Protein AF-A0AAJ1AM39-F1 (afdb_monomer)

Sequence (156 aa):
MTEPALTSDAPFGKVWVMDAFCLAATSRELQAVLPGVTIHRAQQLDRWSLLLVMHGGGEPGGLLPSVKPGTPRIELVSPPRKPGVHSSRFGDLLASKTREALIESVEQVRVDRIIAIHMRGGPLPEAGRTPRFTHTSPSCTTLIALFRSIPSSLTM

pLDDT: mean 72.23, std 20.6, range [34.53, 92.5]

Nearest PDB structures (foldseek):
  8s1u-assembly1_H  TM=8.868E-01  e=1.054E-07  Bacillus subtilis subsp. subtilis str. 168
  6pon-assembly1_B-2  TM=9.021E-01  e=1.673E-07  Streptococcus pneumoniae
  6pon-assembly1_A  TM=8.977E-01  e=2.366E-07  Streptococcus pneumoniae
  7asa-assembly1_0  TM=8.886E-01  e=3.546E-07  Bacillus subtilis subsp. subtilis str. 168
  5h3x-assembly1_A  TM=9.036E-01  e=5.015E-07  Streptococcus suis

Radius of gyration: 19.12 Å; Cα contacts (8 Å, |Δi|>4): 272; chains: 1; bounding box: 75×42×43 Å

Solvent-accessible surface area (backbone atoms only — not comparable to full-atom values): 9234 Å² total; per-residue (Å²): 142,76,83,82,77,82,75,88,80,67,96,65,83,88,67,84,52,63,42,38,66,59,44,49,56,51,30,52,57,45,42,74,62,43,47,76,20,27,25,68,39,46,42,32,76,51,102,45,28,37,37,38,32,33,42,61,78,94,55,72,38,16,41,36,50,27,47,35,73,80,58,30,47,71,46,83,41,78,58,70,95,64,80,72,88,54,85,40,78,65,29,53,50,48,25,53,49,40,28,63,14,31,28,65,45,44,43,50,52,80,80,43,47,30,40,39,38,36,22,43,50,30,61,72,78,76,96,79,74,90,73,96,69,98,68,97,68,81,58,70,46,71,50,74,51,66,49,61,82,65,70,79,87,75,78,125

Organism: NCBI:txid3123416

Foldseek 3Di:
DDDDDPPPPDPDPDLPQCALVNVQVVQVVCQVQQAQKAFQFKADPDPFWIWGFIDDRPDTWIWIQGLDASHGDIDIDDDDPDGDPDDDPVRVVCRQARHRWGFHGWDDDDSAQKIKTKTFDGDDPPPDDDDDDPDDDGDTDIDMDHRDHDPPVPPD

Structure (mmCIF, N/CA/C/O backbone):
data_AF-A0AAJ1AM39-F1
#
_entry.id   AF-A0AAJ1AM39-F1
#
loop_
_atom_site.group_PDB
_atom_site.id
_atom_site.type_symbol
_atom_site.label_atom_id
_atom_site.label_alt_id
_atom_site.label_comp_id
_atom_site.label_asym_id
_atom_site.label_entity_id
_atom_site.label_seq_id
_atom_site.pdbx_PDB_ins_code
_atom_site.Cartn_x
_atom_site.Cartn_y
_atom_site.Cartn_z
_atom_site.occupancy
_atom_site.B_iso_or_equiv
_atom_site.auth_seq_id
_atom_site.auth_comp_id
_atom_site.auth_asym_id
_atom_site.auth_atom_id
_atom_site.pdbx_PDB_model_num
ATOM 1 N N . MET A 1 1 ? 44.971 -21.281 3.779 1.00 40.69 1 MET A N 1
ATOM 2 C CA . MET A 1 1 ? 43.522 -21.087 3.983 1.00 40.69 1 MET A CA 1
ATOM 3 C C . MET A 1 1 ? 43.300 -19.593 4.014 1.00 40.69 1 MET A C 1
ATOM 5 O O . MET A 1 1 ? 43.658 -18.959 4.994 1.00 40.69 1 MET A O 1
ATOM 9 N N . THR A 1 2 ? 42.850 -19.042 2.894 1.00 37.53 2 THR A N 1
ATOM 10 C CA . THR A 1 2 ? 42.726 -17.601 2.669 1.00 37.53 2 THR A CA 1
ATOM 11 C C . THR A 1 2 ? 41.336 -17.402 2.084 1.00 37.53 2 THR A C 1
ATOM 13 O O . THR A 1 2 ? 41.017 -18.035 1.077 1.00 37.53 2 THR A O 1
ATOM 16 N N . GLU A 1 3 ? 40.492 -16.626 2.764 1.00 39.34 3 GLU A N 1
ATOM 17 C CA . GLU A 1 3 ? 39.173 -16.222 2.267 1.00 39.34 3 GLU A CA 1
ATOM 18 C C . GLU A 1 3 ? 39.290 -15.606 0.866 1.00 39.34 3 GLU A C 1
ATOM 20 O O . GLU A 1 3 ? 40.200 -14.802 0.636 1.00 39.34 3 GLU A O 1
ATOM 25 N N . PRO A 1 4 ? 38.375 -15.905 -0.072 1.00 40.88 4 PRO A N 1
ATOM 26 C CA . PRO A 1 4 ? 38.269 -15.099 -1.267 1.00 40.88 4 PRO A CA 1
ATOM 27 C C . PRO A 1 4 ? 37.537 -13.805 -0.908 1.00 40.88 4 PRO A C 1
ATOM 29 O O . PRO A 1 4 ? 36.349 -13.801 -0.581 1.00 40.88 4 PRO A O 1
ATOM 32 N N . ALA A 1 5 ? 38.266 -12.695 -0.995 1.00 37.50 5 ALA A N 1
ATOM 33 C CA . ALA A 1 5 ? 37.687 -11.368 -1.073 1.00 37.50 5 ALA A CA 1
ATOM 34 C C . ALA A 1 5 ? 36.693 -11.336 -2.246 1.00 37.50 5 ALA A C 1
ATOM 36 O O . ALA A 1 5 ? 37.069 -11.541 -3.401 1.00 37.50 5 ALA A O 1
ATOM 37 N N . LEU A 1 6 ? 35.414 -11.103 -1.945 1.00 36.72 6 LEU A N 1
ATOM 38 C CA . LEU A 1 6 ? 34.391 -10.806 -2.944 1.00 36.72 6 LEU A CA 1
ATOM 39 C C . LEU A 1 6 ? 34.668 -9.410 -3.510 1.00 36.72 6 LEU A C 1
ATOM 41 O O . LEU A 1 6 ? 34.116 -8.404 -3.063 1.00 36.72 6 LEU A O 1
ATOM 45 N N . THR A 1 7 ? 35.568 -9.361 -4.488 1.00 37.25 7 THR A N 1
ATOM 46 C CA . THR A 1 7 ? 35.831 -8.192 -5.321 1.00 37.25 7 THR A CA 1
ATOM 47 C C . THR A 1 7 ? 34.547 -7.841 -6.067 1.00 37.25 7 THR A C 1
ATOM 49 O O . THR A 1 7 ? 34.082 -8.571 -6.942 1.00 37.25 7 THR A O 1
ATOM 52 N N . SER A 1 8 ? 33.934 -6.732 -5.659 1.00 41.97 8 SER A N 1
ATOM 53 C CA . SER A 1 8 ? 32.720 -6.157 -6.233 1.00 41.97 8 SER A CA 1
ATOM 54 C C . SER A 1 8 ? 33.024 -5.472 -7.574 1.00 41.97 8 SER A C 1
ATOM 56 O O . SER A 1 8 ? 32.890 -4.258 -7.685 1.00 41.97 8 SER A O 1
ATOM 58 N N . ASP A 1 9 ? 33.381 -6.252 -8.592 1.00 37.62 9 ASP A N 1
ATOM 59 C CA . ASP A 1 9 ? 33.345 -5.833 -9.998 1.00 37.62 9 ASP A CA 1
ATOM 60 C C . ASP A 1 9 ? 32.249 -6.631 -10.711 1.00 37.62 9 ASP A C 1
ATOM 62 O O . ASP A 1 9 ? 32.481 -7.655 -11.351 1.00 37.62 9 ASP A O 1
ATOM 66 N N . ALA A 1 10 ? 31.003 -6.182 -10.542 1.00 36.09 10 ALA A N 1
ATOM 67 C CA . ALA A 1 10 ? 29.875 -6.690 -11.312 1.00 36.09 10 ALA A CA 1
ATOM 68 C C . ALA A 1 10 ? 29.630 -5.761 -12.519 1.00 36.09 10 ALA A C 1
ATOM 70 O O . ALA A 1 10 ? 29.415 -4.566 -12.313 1.00 36.09 10 ALA A O 1
ATOM 71 N N . PRO A 1 11 ? 29.570 -6.278 -13.762 1.00 37.41 11 PRO A N 1
ATOM 72 C CA . PRO A 1 11 ? 29.289 -5.491 -14.970 1.00 37.41 11 PRO A CA 1
ATOM 73 C C . PRO A 1 11 ? 27.808 -5.082 -15.099 1.00 37.41 11 PRO A C 1
ATOM 75 O O . PRO A 1 11 ? 27.404 -4.471 -16.085 1.00 37.41 11 PRO A O 1
ATOM 78 N N . PHE A 1 12 ? 26.983 -5.399 -14.100 1.00 36.75 12 PHE A N 1
ATOM 79 C CA . PHE A 1 12 ? 25.576 -5.029 -14.036 1.00 36.75 12 PHE A CA 1
ATOM 80 C C . PHE A 1 12 ? 25.419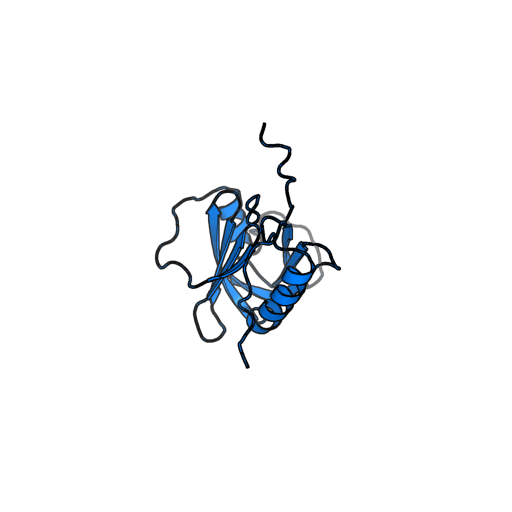 -3.913 -13.009 1.00 36.75 12 PHE A C 1
ATOM 82 O O . PHE A 1 12 ? 25.485 -4.150 -11.802 1.00 36.75 12 PHE A O 1
ATOM 89 N N . GLY A 1 13 ? 25.244 -2.682 -13.494 1.00 36.31 13 GLY A N 1
ATOM 90 C CA . GLY A 1 13 ? 24.969 -1.523 -12.652 1.00 36.31 13 GLY A CA 1
ATOM 91 C C . GLY A 1 13 ? 23.836 -1.832 -11.674 1.00 36.31 13 GLY A C 1
ATOM 92 O O . GLY A 1 13 ? 22.708 -2.102 -12.083 1.00 36.31 13 GLY A O 1
ATOM 93 N N . LYS A 1 14 ? 24.152 -1.820 -10.375 1.00 42.28 14 LYS A N 1
ATOM 94 C CA . LYS A 1 14 ? 23.189 -1.972 -9.281 1.00 42.28 14 LYS A CA 1
ATOM 95 C C . LYS A 1 14 ? 22.158 -0.844 -9.350 1.00 42.28 14 LYS A C 1
ATOM 97 O O . LYS A 1 14 ? 22.352 0.223 -8.777 1.00 42.28 14 LYS A O 1
ATOM 102 N N . VAL A 1 15 ? 21.032 -1.114 -9.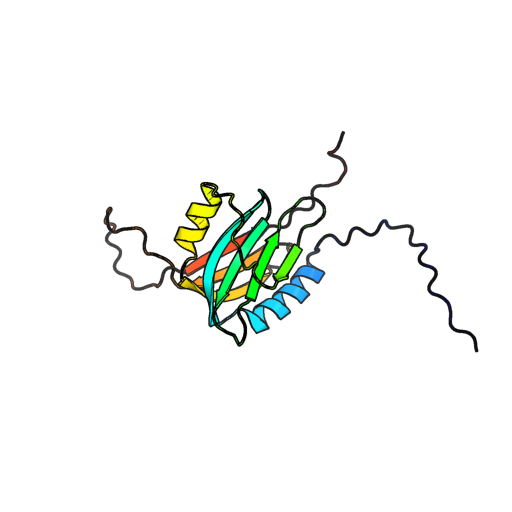997 1.00 41.22 15 VAL A N 1
ATOM 103 C CA . VAL A 1 15 ? 19.753 -0.502 -9.650 1.00 41.22 15 VAL A CA 1
ATOM 104 C C . VAL A 1 15 ? 18.907 -1.639 -9.101 1.00 41.22 15 VAL A C 1
ATOM 106 O O . VAL A 1 15 ? 18.358 -2.429 -9.865 1.00 41.22 15 VAL A O 1
ATOM 109 N N . TRP A 1 16 ? 18.820 -1.752 -7.776 1.00 48.66 16 TRP A N 1
ATOM 110 C CA . TRP A 1 16 ? 17.822 -2.615 -7.143 1.00 48.66 16 TRP A CA 1
ATOM 111 C C . TRP A 1 16 ? 16.456 -1.945 -7.315 1.00 48.66 16 TRP A C 1
ATOM 113 O O . TRP A 1 16 ? 15.924 -1.307 -6.411 1.00 48.66 16 TRP A O 1
ATOM 123 N N . VAL A 1 17 ? 15.925 -1.996 -8.537 1.00 71.19 17 VAL A N 1
ATOM 124 C CA . VAL A 1 17 ? 14.524 -1.677 -8.792 1.00 71.19 17 VAL A CA 1
ATOM 125 C C . VAL A 1 17 ? 13.719 -2.745 -8.065 1.00 71.19 17 VAL A C 1
ATOM 127 O O . VAL A 1 17 ? 13.996 -3.925 -8.254 1.00 71.19 17 VAL A O 1
ATOM 130 N N . MET A 1 18 ? 12.730 -2.349 -7.261 1.00 81.75 18 MET A N 1
ATOM 131 C CA . MET A 1 18 ? 11.756 -3.281 -6.687 1.00 81.75 18 MET A CA 1
ATOM 132 C C . MET A 1 18 ? 11.169 -4.154 -7.805 1.00 81.75 18 MET A C 1
ATOM 134 O O . MET A 1 18 ? 10.384 -3.669 -8.627 1.00 81.75 18 MET A O 1
ATOM 138 N N . ASP A 1 19 ? 11.590 -5.413 -7.882 1.00 87.50 19 ASP A N 1
ATOM 139 C CA . ASP A 1 19 ? 11.055 -6.394 -8.819 1.00 87.50 19 ASP A CA 1
ATOM 140 C C . ASP A 1 19 ? 9.897 -7.179 -8.183 1.00 87.50 19 ASP A C 1
ATOM 142 O O . ASP A 1 19 ? 9.513 -6.946 -7.035 1.00 87.50 19 ASP A O 1
ATOM 146 N N . ALA A 1 20 ? 9.275 -8.072 -8.953 1.00 89.81 20 ALA A N 1
ATOM 147 C CA . ALA A 1 20 ? 8.141 -8.848 -8.462 1.00 89.81 20 ALA A CA 1
ATOM 148 C C . ALA A 1 20 ? 8.525 -9.834 -7.347 1.00 89.81 20 ALA A C 1
ATOM 150 O O . ALA A 1 20 ? 7.676 -10.163 -6.526 1.00 89.81 20 ALA A O 1
ATOM 151 N N . PHE A 1 21 ? 9.773 -10.304 -7.304 1.00 89.12 21 PHE A N 1
ATOM 152 C CA . PHE A 1 21 ? 10.235 -11.264 -6.306 1.00 89.12 21 PHE A CA 1
ATOM 153 C C . PHE A 1 21 ? 10.557 -10.570 -4.979 1.00 89.12 21 PHE A C 1
ATOM 155 O O . PHE A 1 21 ? 10.105 -11.015 -3.924 1.00 89.12 21 PHE A O 1
ATOM 162 N N . CYS A 1 22 ? 11.253 -9.432 -5.032 1.00 88.62 22 CYS A N 1
ATOM 163 C CA . CYS A 1 22 ? 11.429 -8.545 -3.887 1.00 88.62 22 CYS A CA 1
ATOM 164 C C . CYS A 1 22 ? 10.070 -8.115 -3.328 1.00 88.62 22 CYS A C 1
ATOM 1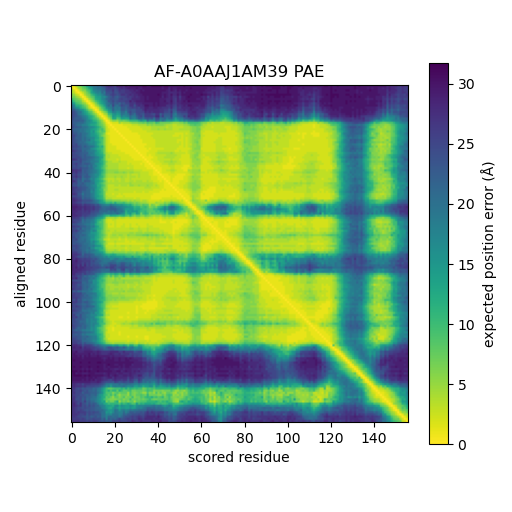66 O O . CYS A 1 22 ? 9.843 -8.232 -2.126 1.00 88.62 22 CYS A O 1
ATOM 168 N N . LEU A 1 23 ? 9.133 -7.713 -4.197 1.00 90.38 23 LEU A N 1
ATOM 169 C CA . LEU A 1 23 ? 7.787 -7.342 -3.767 1.00 90.38 23 LEU A CA 1
ATOM 170 C C . LEU A 1 23 ? 7.042 -8.512 -3.109 1.00 90.38 23 LEU A C 1
ATOM 172 O O . LEU A 1 23 ? 6.315 -8.277 -2.150 1.00 90.38 23 LEU A O 1
ATOM 176 N N . ALA A 1 24 ? 7.241 -9.754 -3.561 1.00 91.12 24 ALA A N 1
ATOM 177 C CA . ALA A 1 24 ? 6.644 -10.937 -2.937 1.00 91.12 24 ALA A CA 1
ATOM 178 C C . ALA A 1 24 ? 7.140 -11.142 -1.502 1.00 91.12 24 ALA A C 1
ATOM 180 O O . ALA A 1 24 ? 6.343 -11.407 -0.599 1.00 91.12 24 ALA A O 1
ATOM 181 N N . ALA A 1 25 ? 8.451 -11.003 -1.284 1.00 91.06 25 ALA A N 1
ATOM 182 C CA . ALA A 1 25 ? 9.047 -11.088 0.045 1.00 91.06 25 ALA A CA 1
ATOM 183 C C . ALA A 1 25 ? 8.525 -9.960 0.947 1.00 91.06 25 ALA A C 1
ATOM 185 O O . ALA A 1 25 ? 7.975 -10.231 2.014 1.00 91.06 25 ALA A O 1
ATOM 186 N N . THR A 1 26 ? 8.574 -8.714 0.467 1.00 89.50 26 THR A N 1
ATOM 187 C CA . THR A 1 26 ? 8.062 -7.556 1.208 1.00 89.50 26 THR A CA 1
ATOM 188 C C . THR A 1 26 ? 6.562 -7.674 1.486 1.00 89.50 26 THR A C 1
ATOM 190 O O . THR A 1 26 ? 6.119 -7.370 2.585 1.00 89.50 26 THR A O 1
ATOM 193 N N . SER A 1 27 ? 5.757 -8.176 0.545 1.00 90.25 27 SER A N 1
ATOM 194 C CA . SER A 1 27 ? 4.319 -8.383 0.752 1.00 90.25 27 SER A CA 1
ATOM 195 C C . SER A 1 27 ? 4.039 -9.371 1.883 1.00 90.25 27 SER A C 1
ATOM 197 O O . SER A 1 27 ? 3.068 -9.176 2.605 1.00 90.25 27 SER A O 1
ATOM 199 N N . ARG A 1 28 ? 4.862 -10.413 2.059 1.00 91.25 28 ARG A N 1
ATOM 200 C CA . ARG A 1 28 ? 4.712 -11.373 3.167 1.00 91.25 28 ARG A CA 1
ATOM 201 C C . ARG A 1 28 ? 5.045 -10.743 4.514 1.00 91.25 28 ARG A C 1
ATOM 203 O O . ARG A 1 28 ? 4.314 -10.962 5.474 1.00 91.25 28 ARG A O 1
ATOM 210 N N . GLU A 1 29 ? 6.108 -9.946 4.573 1.00 90.06 29 GLU A N 1
ATOM 211 C CA . GLU A 1 29 ? 6.472 -9.192 5.778 1.00 90.06 29 GLU A CA 1
ATOM 212 C C . GLU A 1 29 ? 5.370 -8.197 6.155 1.00 90.06 29 GLU A C 1
ATOM 214 O O . GLU A 1 29 ? 4.918 -8.157 7.297 1.00 90.06 29 GLU A O 1
ATOM 219 N N . LEU A 1 30 ? 4.864 -7.451 5.172 1.00 90.19 30 LEU A N 1
ATOM 220 C CA . LEU A 1 30 ? 3.765 -6.512 5.367 1.00 90.19 30 LEU A CA 1
ATOM 221 C C . LEU A 1 30 ? 2.472 -7.218 5.792 1.00 90.19 30 LEU A C 1
ATOM 223 O O . LEU A 1 30 ? 1.804 -6.745 6.705 1.00 90.19 30 LEU A O 1
ATOM 227 N N . GLN A 1 31 ? 2.136 -8.364 5.197 1.00 91.81 31 GLN A N 1
ATOM 228 C CA . GLN A 1 31 ? 0.969 -9.161 5.585 1.00 91.81 31 GLN A CA 1
ATOM 229 C C . GLN A 1 31 ? 1.076 -9.712 7.016 1.00 91.81 31 GLN A C 1
ATOM 231 O O . GLN A 1 31 ? 0.052 -9.963 7.641 1.00 91.81 31 GLN A O 1
ATOM 236 N N . ALA A 1 32 ? 2.281 -9.898 7.557 1.00 89.06 32 ALA A N 1
ATOM 237 C CA . ALA A 1 32 ? 2.457 -10.331 8.942 1.00 89.06 32 ALA A CA 1
ATOM 238 C C . ALA A 1 32 ? 2.249 -9.196 9.961 1.00 89.06 32 ALA A C 1
ATOM 240 O O . ALA A 1 32 ? 1.929 -9.470 11.115 1.00 89.06 32 ALA A O 1
ATOM 241 N N . VAL A 1 33 ? 2.434 -7.936 9.547 1.00 88.44 33 VAL A N 1
ATOM 242 C CA . VAL A 1 33 ? 2.464 -6.772 10.452 1.00 88.44 33 VAL A CA 1
ATOM 243 C C . VAL A 1 33 ? 1.232 -5.875 10.315 1.00 88.44 33 VAL A C 1
ATOM 245 O O . VAL A 1 33 ? 0.764 -5.321 11.304 1.00 88.44 33 VAL A O 1
ATOM 248 N N . LEU A 1 34 ? 0.724 -5.688 9.096 1.00 88.50 34 LEU A N 1
ATOM 249 C CA . LEU A 1 34 ? -0.295 -4.681 8.791 1.00 88.50 34 LEU A CA 1
ATOM 250 C C . LEU A 1 34 ? -1.748 -5.077 9.101 1.00 88.50 34 LEU A C 1
ATOM 252 O O . LEU A 1 34 ? -2.518 -4.176 9.442 1.00 88.50 34 LEU A O 1
ATOM 256 N N . PRO A 1 35 ? -2.187 -6.345 8.990 1.00 90.25 35 PRO A N 1
ATOM 257 C CA . PRO A 1 35 ? -3.564 -6.696 9.322 1.00 90.25 35 PRO A CA 1
ATOM 258 C C . PRO A 1 35 ? -3.936 -6.337 10.765 1.00 90.25 35 PRO A C 1
ATOM 260 O O . PRO A 1 35 ? -3.201 -6.626 11.706 1.00 90.25 35 PRO A O 1
ATOM 263 N N . GLY A 1 36 ? -5.102 -5.714 10.944 1.00 88.50 36 GLY A N 1
ATOM 264 C CA . GLY A 1 36 ? -5.591 -5.258 12.250 1.00 88.50 36 GLY A CA 1
ATOM 265 C C . GLY A 1 36 ? -5.092 -3.870 12.668 1.00 88.50 36 GLY A C 1
ATOM 266 O O . GLY A 1 36 ? -5.527 -3.345 13.693 1.00 88.50 36 GLY A O 1
ATOM 267 N N . VAL A 1 37 ? -4.223 -3.245 11.873 1.00 89.69 37 VAL A N 1
ATOM 268 C CA . VAL A 1 37 ? -3.720 -1.891 12.112 1.00 89.69 37 VAL A CA 1
ATOM 269 C C . VAL A 1 37 ? -4.668 -0.854 11.503 1.00 89.69 37 VAL A C 1
ATOM 271 O O . VAL A 1 37 ? -5.210 -1.048 10.416 1.00 89.69 37 VAL A O 1
ATOM 274 N N . THR A 1 38 ? -4.879 0.269 12.192 1.00 90.12 38 THR A N 1
ATOM 275 C CA . THR A 1 38 ? -5.764 1.351 11.728 1.00 90.12 38 THR A CA 1
ATOM 276 C C . THR A 1 38 ? -4.960 2.512 11.151 1.00 90.12 38 THR A C 1
ATOM 278 O O . THR A 1 38 ? -3.997 2.979 11.761 1.00 90.12 38 THR A O 1
ATOM 281 N N . ILE A 1 39 ? -5.374 3.038 9.998 1.00 89.62 39 ILE A N 1
ATOM 282 C CA . ILE A 1 39 ? -4.771 4.229 9.393 1.00 89.62 39 ILE A CA 1
ATOM 283 C C . ILE A 1 39 ? -5.290 5.471 10.113 1.00 89.62 39 ILE A C 1
ATOM 285 O O . ILE A 1 39 ? -6.435 5.884 9.957 1.00 89.62 39 ILE A O 1
ATOM 289 N N . HIS A 1 40 ? -4.424 6.119 10.879 1.00 87.44 40 HIS A N 1
ATOM 290 C CA . HIS A 1 40 ? -4.755 7.356 11.578 1.00 87.44 40 HIS A CA 1
ATOM 291 C C . HIS A 1 40 ? -4.733 8.564 10.638 1.00 87.44 40 HIS A C 1
ATOM 293 O O . HIS A 1 40 ? -5.554 9.477 10.734 1.00 87.44 40 HIS A O 1
ATOM 299 N N . ARG A 1 41 ? -3.771 8.584 9.713 1.00 86.56 41 ARG A N 1
ATOM 300 C CA . ARG A 1 41 ? -3.584 9.695 8.783 1.00 86.56 41 ARG A CA 1
ATOM 301 C C . ARG A 1 41 ? -2.917 9.210 7.510 1.00 86.56 41 ARG A C 1
ATOM 303 O O . ARG A 1 41 ? -1.904 8.533 7.584 1.00 86.56 41 ARG A O 1
ATOM 310 N N . ALA A 1 42 ? -3.414 9.638 6.357 1.00 88.56 42 ALA A N 1
ATOM 311 C CA . ALA A 1 42 ? -2.664 9.550 5.111 1.00 88.56 42 ALA A CA 1
ATOM 312 C C . ALA A 1 42 ? -2.119 10.924 4.730 1.00 88.56 42 ALA A C 1
ATOM 314 O O . ALA A 1 42 ? -2.747 11.956 4.975 1.00 88.56 42 ALA A O 1
ATOM 315 N N . GLN A 1 43 ? -0.933 10.935 4.141 1.00 87.56 43 GLN A N 1
ATOM 316 C CA . GLN A 1 43 ? -0.283 12.139 3.671 1.00 87.56 43 GLN A CA 1
ATOM 317 C C . GLN A 1 43 ? 0.435 11.860 2.355 1.00 87.56 43 GLN A C 1
ATOM 319 O O . GLN A 1 43 ? 1.146 10.873 2.227 1.00 87.56 43 GLN A O 1
ATOM 324 N N . GLN A 1 44 ? 0.328 12.777 1.400 1.00 87.94 44 GLN A N 1
ATOM 325 C CA . GLN A 1 44 ? 1.230 12.790 0.259 1.00 87.94 44 GLN A CA 1
ATOM 326 C C . GLN A 1 44 ? 2.523 13.531 0.631 1.00 87.94 44 GLN A C 1
ATOM 328 O O . GLN A 1 44 ? 2.474 14.684 1.059 1.00 87.94 44 GLN A O 1
ATOM 333 N N . LEU A 1 45 ? 3.675 12.861 0.525 1.00 86.00 45 LEU A N 1
ATOM 334 C CA . LEU A 1 45 ? 4.982 13.470 0.821 1.00 86.00 45 LEU A CA 1
ATOM 335 C C . LEU A 1 45 ? 5.522 14.233 -0.389 1.00 86.00 45 LEU A C 1
ATOM 337 O O . LEU A 1 45 ? 6.052 15.332 -0.258 1.00 86.00 45 LEU A O 1
ATOM 341 N N . ASP A 1 46 ? 5.359 13.639 -1.567 1.00 86.31 46 ASP A N 1
ATOM 342 C CA . ASP A 1 46 ? 5.735 14.211 -2.851 1.00 86.31 46 ASP A CA 1
ATOM 343 C C . ASP A 1 46 ? 4.810 13.659 -3.951 1.00 86.31 46 ASP A C 1
ATOM 345 O O . ASP A 1 46 ? 3.898 12.871 -3.692 1.00 86.31 46 ASP A O 1
ATOM 349 N N . ARG A 1 47 ? 5.018 14.057 -5.209 1.00 85.56 47 ARG A N 1
ATOM 350 C CA . ARG A 1 47 ? 4.166 13.627 -6.335 1.00 85.56 47 ARG A CA 1
ATOM 351 C C . ARG A 1 47 ? 4.112 12.102 -6.569 1.00 85.56 47 ARG A C 1
ATOM 353 O O . ARG A 1 47 ? 3.216 11.649 -7.270 1.00 85.56 47 ARG A O 1
ATOM 360 N N . TRP A 1 48 ? 5.054 11.336 -6.023 1.00 88.56 48 TRP A N 1
ATOM 361 C CA . TRP A 1 48 ? 5.231 9.892 -6.200 1.00 88.56 48 TRP A CA 1
ATOM 362 C C . TRP A 1 48 ? 5.085 9.081 -4.908 1.00 88.56 48 TRP A C 1
ATOM 364 O O . TRP A 1 48 ? 5.027 7.854 -4.984 1.00 88.56 48 TRP A O 1
ATOM 374 N N . SER A 1 49 ? 5.070 9.729 -3.742 1.00 88.75 49 SER A N 1
ATOM 375 C CA . SER A 1 49 ? 5.180 9.044 -2.451 1.00 88.75 49 SER A CA 1
ATOM 376 C C . SER A 1 49 ? 4.042 9.406 -1.506 1.00 88.75 49 SER A C 1
ATOM 378 O O . SER A 1 49 ? 3.701 10.580 -1.329 1.00 88.75 49 SER A O 1
ATOM 380 N N . LEU A 1 50 ? 3.499 8.385 -0.851 1.00 89.69 50 LEU A N 1
ATOM 381 C CA . LEU A 1 50 ? 2.473 8.508 0.176 1.00 89.69 50 LEU A CA 1
ATOM 382 C C . LEU A 1 50 ? 3.013 7.990 1.503 1.00 89.69 50 LEU A C 1
ATOM 384 O O . LEU A 1 50 ? 3.824 7.079 1.530 1.00 89.69 50 LEU A O 1
ATOM 388 N N . LEU A 1 51 ? 2.530 8.546 2.600 1.00 90.62 51 LEU A N 1
ATOM 389 C CA . LEU A 1 51 ? 2.778 8.077 3.948 1.00 90.62 51 LEU A CA 1
ATOM 390 C C . LEU A 1 51 ? 1.434 7.771 4.603 1.00 90.62 51 LEU A C 1
ATOM 392 O O . LEU A 1 51 ? 0.612 8.671 4.783 1.00 90.62 51 LEU A O 1
ATOM 396 N N . LEU A 1 52 ? 1.227 6.515 4.980 1.00 90.00 52 LEU A N 1
ATOM 397 C CA . LEU A 1 52 ? 0.106 6.091 5.810 1.00 90.00 52 LEU A CA 1
ATOM 398 C C . LEU A 1 52 ? 0.615 5.965 7.244 1.00 90.00 52 LEU A C 1
ATOM 400 O O . LEU A 1 52 ? 1.396 5.073 7.549 1.00 90.00 52 LEU A O 1
ATOM 404 N N . VAL A 1 53 ? 0.213 6.884 8.113 1.00 89.44 53 VAL A N 1
ATOM 405 C CA . VAL A 1 53 ? 0.495 6.841 9.549 1.00 89.44 53 VAL A CA 1
ATOM 406 C C . VAL A 1 53 ? -0.529 5.937 10.210 1.00 89.44 53 VAL A C 1
ATOM 408 O O . VAL A 1 53 ? -1.737 6.114 10.033 1.00 89.44 53 VAL A O 1
ATOM 411 N N . MET A 1 54 ? -0.032 4.985 10.981 1.00 89.12 54 MET A N 1
ATOM 412 C CA . MET A 1 54 ? -0.784 3.849 11.475 1.00 89.12 54 MET A CA 1
ATOM 413 C C . MET A 1 54 ? -0.740 3.774 13.004 1.00 89.12 54 MET A C 1
ATOM 415 O O . MET A 1 54 ? 0.267 4.116 13.625 1.00 89.12 54 MET A O 1
ATOM 419 N N . HIS A 1 55 ? -1.835 3.308 13.602 1.00 81.62 55 HIS A N 1
ATOM 420 C CA . HIS A 1 55 ? -1.952 3.024 15.031 1.00 81.62 55 HIS A CA 1
ATOM 421 C C . HIS A 1 55 ? -2.505 1.612 15.262 1.00 81.62 55 HIS A C 1
ATOM 423 O O . HIS A 1 55 ? -3.387 1.152 14.535 1.00 81.62 55 HIS A O 1
ATOM 429 N N . GLY A 1 56 ? -2.014 0.959 16.318 1.00 66.69 56 GLY A N 1
ATOM 430 C CA . GLY A 1 56 ? -2.278 -0.452 16.617 1.00 66.69 56 GLY A CA 1
ATOM 431 C C . GLY A 1 56 ? -1.136 -1.335 16.110 1.00 66.69 56 GLY A C 1
ATOM 432 O O . GLY A 1 56 ? -0.627 -1.097 15.023 1.00 66.69 56 GLY A O 1
ATOM 433 N N . GLY A 1 57 ? -0.695 -2.305 16.919 1.00 59.25 57 GLY A N 1
ATOM 434 C CA . GLY A 1 57 ? 0.482 -3.141 16.618 1.00 59.25 57 GLY A CA 1
ATOM 435 C C . GLY A 1 57 ? 1.738 -2.845 17.454 1.00 59.25 57 GLY A C 1
ATOM 436 O O . GLY A 1 57 ? 2.850 -3.038 16.979 1.00 59.25 57 GLY A O 1
ATOM 437 N N . GLY A 1 58 ? 1.586 -2.370 18.695 1.00 59.31 58 GLY A N 1
ATOM 438 C CA . GLY A 1 58 ? 2.691 -2.205 19.654 1.00 59.31 58 GLY A CA 1
ATOM 439 C C . GLY A 1 58 ? 3.441 -0.871 19.571 1.00 59.31 58 GLY A C 1
ATOM 440 O O . GLY A 1 58 ? 3.675 -0.276 20.614 1.00 59.31 58 GLY A O 1
ATOM 441 N N . GLU A 1 59 ? 3.729 -0.350 18.374 1.00 57.34 59 GLU A N 1
ATOM 442 C CA . GLU A 1 59 ? 4.401 0.949 18.172 1.00 57.34 59 GLU A CA 1
ATOM 443 C C . GLU A 1 59 ? 3.757 1.761 17.024 1.00 57.34 59 GLU A C 1
ATOM 445 O O . GLU A 1 59 ? 3.265 1.170 16.057 1.00 57.34 59 GLU A O 1
ATOM 450 N N . PRO A 1 60 ? 3.747 3.111 17.076 1.00 60.03 60 PRO A N 1
ATOM 451 C CA . PRO A 1 60 ? 3.267 3.944 15.974 1.00 60.03 60 PRO A CA 1
ATOM 452 C C . PRO A 1 60 ? 4.185 3.798 14.751 1.00 60.03 60 PRO A C 1
ATOM 454 O O . PRO A 1 60 ? 5.332 4.249 14.753 1.00 60.03 60 PRO A O 1
ATOM 457 N N . GLY A 1 61 ? 3.665 3.189 13.688 1.00 82.75 61 GLY A N 1
ATOM 458 C CA . GLY A 1 61 ? 4.381 2.962 12.433 1.00 82.75 61 GLY A CA 1
ATOM 459 C C . GLY A 1 61 ? 3.860 3.827 11.286 1.00 82.75 61 GLY A C 1
ATOM 460 O O . GLY A 1 61 ? 2.747 4.350 11.312 1.00 82.75 61 GLY A O 1
ATOM 461 N N . GLY A 1 62 ? 4.671 3.983 10.247 1.00 89.19 62 GLY A N 1
ATOM 462 C CA . GLY A 1 62 ? 4.284 4.567 8.970 1.00 89.19 62 GLY A CA 1
ATOM 463 C C . GLY A 1 62 ? 4.534 3.578 7.838 1.00 89.19 62 GLY A C 1
ATOM 464 O O . GLY A 1 62 ? 5.555 2.906 7.837 1.00 89.19 62 GLY A O 1
ATOM 465 N N . LEU A 1 63 ? 3.631 3.490 6.865 1.00 90.31 63 LEU A N 1
ATOM 466 C CA . LEU A 1 63 ? 3.863 2.775 5.610 1.00 90.31 63 LEU A CA 1
ATOM 467 C C . LEU A 1 63 ? 4.137 3.793 4.505 1.00 90.31 63 LEU A C 1
ATOM 469 O O . LEU A 1 63 ? 3.319 4.686 4.272 1.00 90.31 63 LEU A O 1
ATOM 473 N N . LEU A 1 64 ? 5.268 3.646 3.820 1.00 91.12 64 LEU A N 1
ATOM 474 C CA . LEU A 1 64 ? 5.704 4.530 2.742 1.00 91.12 64 LEU A CA 1
ATOM 475 C C . LEU A 1 64 ? 5.709 3.795 1.396 1.00 91.12 64 LEU A C 1
ATOM 477 O O . LEU A 1 64 ? 6.741 3.257 0.998 1.00 91.12 64 LEU A O 1
ATOM 481 N N . PRO A 1 65 ? 4.588 3.762 0.658 1.00 90.62 65 PRO A N 1
ATOM 482 C CA . PRO A 1 65 ? 4.614 3.401 -0.751 1.00 90.62 65 PRO A CA 1
ATOM 483 C C . PRO A 1 65 ? 5.108 4.587 -1.596 1.00 90.62 65 PRO A C 1
ATOM 485 O O . PRO A 1 65 ? 4.542 5.684 -1.574 1.00 90.62 65 PRO A O 1
ATOM 488 N N . SER A 1 66 ? 6.161 4.353 -2.377 1.00 89.56 66 SER A N 1
ATOM 489 C CA . SER A 1 66 ? 6.728 5.310 -3.325 1.00 89.56 66 SER A CA 1
ATOM 490 C C . SER A 1 66 ? 6.855 4.691 -4.710 1.00 89.56 66 SER A C 1
ATOM 492 O O . SER A 1 66 ? 7.561 3.705 -4.910 1.00 89.56 66 SER A O 1
ATOM 494 N N . VAL A 1 67 ? 6.211 5.312 -5.695 1.00 88.25 67 VAL A N 1
ATOM 495 C CA . VAL A 1 67 ? 6.301 4.932 -7.114 1.00 88.25 67 VAL A CA 1
ATOM 496 C C . VAL A 1 67 ? 7.302 5.810 -7.871 1.00 88.25 67 VAL A C 1
ATOM 498 O O . VAL A 1 67 ? 7.195 5.989 -9.085 1.00 88.25 67 VAL A O 1
ATOM 501 N N . LYS A 1 68 ? 8.266 6.402 -7.153 1.00 86.50 68 LYS A N 1
ATOM 502 C CA . LYS A 1 68 ? 9.255 7.311 -7.732 1.00 86.50 68 LYS A CA 1
ATOM 503 C C . LYS A 1 68 ? 10.057 6.589 -8.825 1.00 86.50 68 LYS A C 1
ATOM 505 O O . LYS A 1 68 ? 10.620 5.525 -8.553 1.00 86.50 68 LYS A O 1
ATOM 510 N N . PRO A 1 69 ? 10.163 7.157 -10.041 1.00 81.81 69 PRO A N 1
ATOM 511 C CA . PRO A 1 69 ? 10.959 6.559 -11.107 1.00 81.81 69 PRO A CA 1
ATOM 512 C C . PRO A 1 69 ? 12.398 6.275 -10.659 1.00 81.81 69 PRO A C 1
ATOM 514 O O . PRO A 1 69 ? 13.013 7.085 -9.964 1.00 81.81 69 PRO A O 1
ATOM 517 N N . GLY A 1 70 ? 12.915 5.099 -11.017 1.00 82.50 70 GLY A N 1
ATOM 518 C CA . GLY A 1 70 ? 14.266 4.642 -10.665 1.00 82.50 70 GLY A CA 1
ATOM 519 C C . GLY A 1 70 ? 14.442 4.159 -9.220 1.00 82.50 70 GLY A C 1
ATOM 520 O O . GLY A 1 70 ? 15.343 3.371 -8.963 1.00 82.50 70 GLY A O 1
ATOM 521 N N . THR A 1 71 ? 13.572 4.567 -8.288 1.00 84.56 71 THR A N 1
ATOM 522 C CA . THR A 1 71 ? 13.632 4.172 -6.865 1.00 84.56 71 THR A CA 1
ATOM 523 C C . THR A 1 71 ? 12.259 3.782 -6.280 1.00 84.56 71 THR A C 1
ATOM 525 O O . THR A 1 71 ? 11.893 4.271 -5.204 1.00 84.56 71 THR A O 1
ATOM 528 N N . PRO A 1 72 ? 11.474 2.918 -6.966 1.00 86.56 72 PRO A N 1
ATOM 529 C CA . PRO A 1 72 ? 10.207 2.436 -6.430 1.00 86.56 72 PRO A CA 1
ATOM 530 C C . PRO A 1 72 ? 10.449 1.585 -5.182 1.00 86.56 72 PRO A C 1
ATOM 532 O O . PRO A 1 72 ? 11.314 0.711 -5.200 1.00 86.56 72 PRO A O 1
ATOM 535 N N . ARG A 1 73 ? 9.685 1.820 -4.113 1.00 87.94 73 ARG A N 1
ATOM 536 C CA . ARG A 1 73 ? 9.799 1.049 -2.867 1.00 87.94 73 ARG A CA 1
ATOM 537 C C . ARG A 1 73 ? 8.528 1.096 -2.029 1.00 87.94 73 ARG A C 1
ATOM 539 O O . ARG A 1 73 ? 7.711 2.005 -2.175 1.00 87.94 73 ARG A O 1
ATOM 546 N N . ILE A 1 74 ? 8.403 0.129 -1.132 1.00 89.38 74 ILE A N 1
ATOM 547 C CA . ILE A 1 74 ? 7.430 0.120 -0.048 1.00 89.38 74 ILE A CA 1
ATOM 548 C C . ILE A 1 74 ? 8.155 -0.301 1.22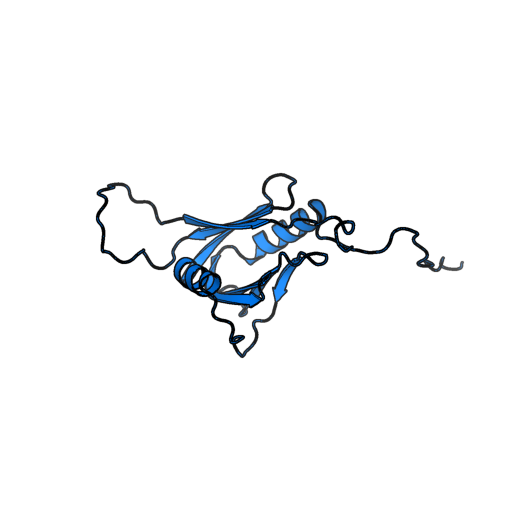4 1.00 89.38 74 ILE A C 1
ATOM 550 O O . ILE A 1 74 ? 8.873 -1.296 1.218 1.00 89.38 74 ILE A O 1
ATOM 554 N N . GLU A 1 75 ? 8.027 0.491 2.280 1.00 87.62 75 GLU A N 1
ATOM 555 C CA . GLU A 1 75 ? 8.782 0.283 3.516 1.00 87.62 75 GLU A CA 1
ATOM 556 C C . GLU A 1 75 ? 7.990 0.748 4.738 1.00 87.62 75 GLU A C 1
ATOM 558 O O . GLU A 1 75 ? 7.175 1.675 4.655 1.00 87.62 75 GLU A O 1
ATOM 563 N N . LEU A 1 76 ? 8.237 0.092 5.872 1.00 87.00 76 LEU A N 1
ATOM 564 C CA . LEU A 1 76 ? 7.802 0.565 7.179 1.00 87.00 76 LEU A CA 1
ATOM 565 C C . LEU A 1 76 ? 8.811 1.599 7.684 1.00 87.00 76 LEU A C 1
ATOM 567 O O . LEU A 1 76 ? 10.014 1.355 7.697 1.00 87.00 76 LEU A O 1
ATOM 571 N N . VAL A 1 77 ? 8.320 2.760 8.100 1.00 86.81 77 VAL A N 1
ATOM 572 C CA . VAL A 1 77 ? 9.126 3.887 8.573 1.00 86.81 77 VAL A CA 1
ATOM 573 C C . VAL A 1 77 ? 8.606 4.381 9.909 1.00 86.81 77 VAL A C 1
ATOM 575 O O . VAL A 1 77 ? 7.417 4.282 10.205 1.00 86.81 77 VAL A O 1
ATOM 578 N N . SER A 1 78 ? 9.475 4.988 10.709 1.00 81.62 78 SER A N 1
ATOM 579 C CA . SER A 1 78 ? 9.019 5.784 11.845 1.00 81.62 78 SER A CA 1
ATOM 580 C C . SER A 1 78 ? 8.337 7.053 11.322 1.00 81.62 78 SER A C 1
ATOM 582 O O . SER A 1 78 ? 8.963 7.815 10.575 1.00 81.62 78 SER A O 1
ATOM 584 N N . PRO A 1 79 ? 7.062 7.305 11.664 1.00 70.81 79 PRO A N 1
ATOM 585 C CA . PRO A 1 79 ? 6.346 8.448 11.129 1.00 70.81 79 PRO A CA 1
ATOM 586 C C . PRO A 1 79 ? 7.006 9.759 11.602 1.00 70.81 79 PRO A C 1
ATOM 588 O O . PRO A 1 79 ? 7.369 9.893 12.776 1.00 70.81 79 PRO A O 1
ATOM 591 N N . PRO A 1 80 ? 7.182 10.751 10.712 1.00 65.69 80 PRO A N 1
ATOM 592 C CA . PRO A 1 80 ? 7.765 12.030 11.076 1.00 65.69 80 PRO A CA 1
ATOM 593 C C . PRO A 1 80 ? 6.874 12.743 12.100 1.00 65.69 80 PRO A C 1
ATOM 595 O O . PRO A 1 80 ? 5.660 12.847 11.929 1.00 65.69 80 PRO A O 1
ATOM 598 N N . ARG A 1 81 ? 7.489 13.308 13.150 1.00 57.88 81 ARG A N 1
ATOM 599 C CA . ARG A 1 81 ? 6.777 14.080 14.192 1.00 57.88 81 ARG A CA 1
ATOM 600 C C . ARG A 1 81 ? 6.050 15.315 13.647 1.00 57.88 81 ARG A C 1
ATOM 602 O O . ARG A 1 81 ? 5.142 15.819 14.300 1.00 57.88 81 ARG A O 1
ATOM 609 N N . LYS A 1 82 ? 6.458 15.825 12.480 1.00 59.12 82 LYS A N 1
ATOM 610 C CA . LYS A 1 82 ? 5.819 16.961 11.807 1.00 59.12 82 LYS A CA 1
ATOM 611 C C . LYS A 1 82 ? 5.311 16.534 10.431 1.00 59.12 82 LYS A C 1
ATOM 613 O O . LYS A 1 82 ? 6.091 15.975 9.660 1.00 59.12 82 LYS A O 1
ATOM 618 N N . PRO A 1 83 ? 4.048 16.825 10.090 1.00 57.81 83 PRO A N 1
ATOM 619 C CA . PRO A 1 83 ? 3.560 16.575 8.747 1.00 57.81 83 PRO A CA 1
ATOM 620 C C . PRO A 1 83 ? 4.231 17.503 7.736 1.00 57.81 83 PRO A C 1
ATOM 622 O O . PRO A 1 83 ? 4.307 18.711 7.955 1.00 57.81 83 PRO A O 1
ATOM 625 N N . GLY A 1 84 ? 4.685 16.952 6.610 1.00 60.00 84 GLY A N 1
ATOM 626 C CA . GLY A 1 84 ? 5.058 17.758 5.441 1.00 60.00 84 GLY A CA 1
ATOM 627 C C . GLY A 1 84 ? 3.861 18.581 4.935 1.00 60.00 84 GLY A C 1
ATOM 628 O O . GLY A 1 84 ? 2.720 18.129 5.001 1.00 60.00 84 GLY A O 1
ATOM 629 N N . VAL A 1 85 ? 4.104 19.798 4.457 1.00 56.50 85 VAL A N 1
ATOM 630 C CA . VAL A 1 85 ? 3.074 20.843 4.256 1.00 56.50 85 VAL A CA 1
ATOM 631 C C . VAL A 1 85 ? 2.470 20.829 2.837 1.00 56.50 85 VAL A C 1
ATOM 633 O O . VAL A 1 85 ? 1.867 21.796 2.391 1.00 56.50 85 VAL A O 1
ATOM 636 N N . HIS A 1 86 ? 2.591 19.731 2.094 1.00 58.88 86 HIS A N 1
ATOM 637 C CA . HIS A 1 86 ? 2.039 19.649 0.740 1.00 58.88 86 HIS A CA 1
ATOM 638 C C . HIS A 1 86 ? 0.656 18.991 0.757 1.00 58.88 86 HIS A C 1
ATOM 640 O O . HIS A 1 86 ? 0.533 17.786 0.544 1.00 58.88 86 HIS A O 1
ATOM 646 N N . SER A 1 87 ? -0.399 19.776 1.010 1.00 64.75 87 SER A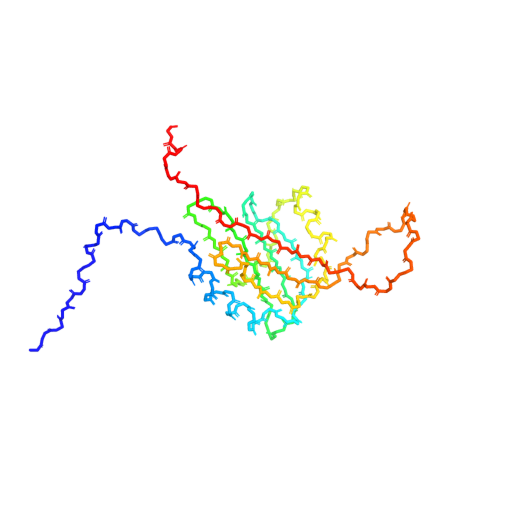 N 1
ATOM 647 C CA . SER A 1 87 ? -1.749 19.338 0.652 1.00 64.75 87 SER A CA 1
ATOM 648 C C . SER A 1 87 ? -1.889 19.390 -0.869 1.00 64.75 87 SER A C 1
ATOM 650 O O . SER A 1 87 ? -1.622 20.397 -1.526 1.00 64.75 87 SER A O 1
ATOM 652 N N . SER A 1 88 ? -2.256 18.257 -1.451 1.00 80.50 88 SER A N 1
ATOM 653 C CA . SER A 1 88 ? -2.656 18.151 -2.848 1.00 80.50 88 SER A CA 1
ATOM 654 C C . SER A 1 88 ? -4.087 17.627 -2.857 1.00 80.50 88 SER A C 1
ATOM 656 O O . SER A 1 88 ? -4.460 16.869 -1.963 1.00 80.50 88 SER A O 1
ATOM 658 N N . ARG A 1 89 ? -4.873 17.934 -3.897 1.00 87.44 89 ARG A N 1
ATOM 659 C CA . ARG A 1 89 ? -6.236 17.380 -4.027 1.00 87.44 89 ARG A CA 1
ATOM 660 C C . ARG A 1 89 ? -6.257 15.852 -3.936 1.00 87.44 89 ARG A C 1
ATOM 662 O O . ARG A 1 89 ? -7.214 15.281 -3.426 1.00 87.44 89 ARG A O 1
ATOM 669 N N . PHE A 1 90 ? -5.207 15.195 -4.430 1.00 84.62 90 PHE A N 1
ATOM 670 C CA . PHE A 1 90 ? -5.061 13.748 -4.322 1.00 84.62 90 PHE A CA 1
ATOM 671 C C . PHE A 1 90 ? -4.766 13.311 -2.883 1.00 84.62 90 PHE A C 1
ATOM 673 O O . PHE A 1 90 ? -5.399 12.380 -2.395 1.00 84.62 90 PHE A O 1
ATOM 680 N N . GLY A 1 91 ? -3.854 14.001 -2.193 1.00 85.44 91 GLY A N 1
ATOM 681 C CA . GLY A 1 91 ? -3.545 13.744 -0.786 1.00 85.44 91 GLY A CA 1
ATOM 682 C C . GLY A 1 91 ? -4.759 13.944 0.124 1.00 85.44 91 GLY A C 1
ATOM 683 O O . GLY A 1 91 ? -5.013 13.104 0.982 1.00 85.44 91 GLY A O 1
ATOM 684 N N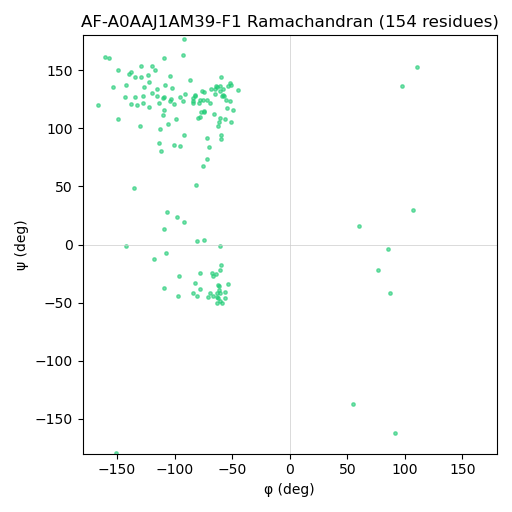 . ASP A 1 92 ? -5.542 14.997 -0.115 1.00 86.31 92 ASP A N 1
ATOM 685 C CA . ASP A 1 92 ? -6.765 15.299 0.635 1.00 86.31 92 ASP A CA 1
ATOM 686 C C . ASP A 1 92 ? -7.849 14.243 0.380 1.00 86.31 92 ASP A C 1
ATOM 688 O O . ASP A 1 92 ? -8.463 13.737 1.322 1.00 86.31 92 ASP A O 1
ATOM 692 N N . LEU A 1 93 ? -8.046 13.843 -0.884 1.00 86.56 93 LEU A N 1
ATOM 693 C CA . LEU A 1 93 ? -8.966 12.762 -1.237 1.00 86.56 93 LEU A CA 1
ATOM 694 C C . LEU A 1 93 ? -8.548 11.449 -0.570 1.00 86.56 93 LEU A C 1
ATOM 696 O O . LEU A 1 93 ? -9.383 10.796 0.051 1.00 86.56 93 LEU A O 1
ATOM 700 N N . LEU A 1 94 ? -7.270 11.077 -0.658 1.00 86.25 94 LEU A N 1
ATOM 701 C CA . LEU A 1 94 ? -6.750 9.867 -0.031 1.00 86.25 94 LEU A CA 1
ATOM 702 C C . LEU A 1 94 ? -6.982 9.899 1.482 1.00 86.25 94 LEU A C 1
ATOM 704 O O . LEU A 1 94 ? -7.586 8.976 2.018 1.00 86.25 94 LEU A O 1
ATOM 708 N N . ALA A 1 95 ? -6.594 10.989 2.149 1.00 86.38 95 ALA A N 1
ATOM 709 C CA . ALA A 1 95 ? -6.826 11.171 3.577 1.00 86.38 95 ALA A CA 1
ATOM 710 C C . ALA A 1 95 ? -8.313 11.045 3.937 1.00 86.38 95 ALA A C 1
ATOM 712 O O . ALA A 1 95 ? -8.639 10.380 4.915 1.00 86.38 95 ALA A O 1
ATOM 713 N N . SER A 1 96 ? -9.221 11.600 3.127 1.00 85.25 96 SER A N 1
ATOM 714 C CA . SER A 1 96 ? -10.668 11.483 3.351 1.00 85.25 96 SER A CA 1
ATOM 715 C C . SER A 1 96 ? -11.215 10.064 3.179 1.00 85.25 96 SER A C 1
ATOM 717 O O . SER A 1 96 ? -12.262 9.758 3.734 1.00 85.25 96 SER A O 1
ATOM 719 N N . LYS A 1 97 ? -10.544 9.200 2.409 1.00 85.12 97 LYS A N 1
ATOM 720 C CA . LYS A 1 97 ? -10.999 7.829 2.127 1.00 85.12 97 LYS A CA 1
ATOM 721 C C . LYS A 1 97 ? -10.374 6.786 3.037 1.00 85.12 97 LYS A C 1
ATOM 723 O O . LYS A 1 97 ? -10.982 5.749 3.261 1.00 85.12 97 LYS A O 1
ATO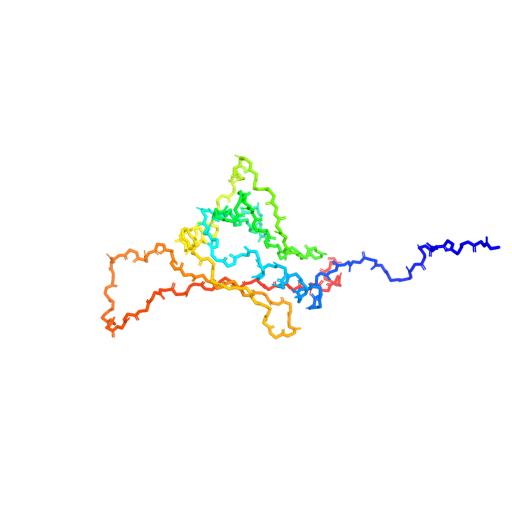M 728 N N . THR A 1 98 ? -9.179 7.051 3.554 1.00 87.56 98 THR A N 1
ATOM 729 C CA . THR A 1 98 ? -8.425 6.082 4.357 1.00 87.56 98 THR A CA 1
ATOM 730 C C . THR A 1 98 ? -8.386 6.426 5.839 1.00 87.56 98 THR A C 1
ATOM 732 O O . THR A 1 98 ? -7.849 5.647 6.618 1.00 87.56 98 THR A O 1
ATOM 735 N N . ARG A 1 99 ? -8.886 7.597 6.253 1.00 86.06 99 ARG A N 1
ATOM 736 C CA . ARG A 1 99 ? -8.928 7.971 7.672 1.00 86.06 99 ARG A CA 1
ATOM 737 C C . ARG A 1 99 ? -9.711 6.931 8.468 1.00 86.06 99 ARG A C 1
ATOM 739 O O . ARG A 1 99 ? -10.836 6.621 8.111 1.00 86.06 99 ARG A O 1
ATOM 746 N N . GLU A 1 100 ? -9.120 6.426 9.545 1.00 88.50 100 GLU A N 1
ATOM 747 C CA . GLU A 1 100 ? -9.708 5.405 10.426 1.00 88.50 100 GLU A CA 1
ATOM 748 C C . GLU A 1 100 ? -10.039 4.082 9.712 1.00 88.50 100 GLU A C 1
ATOM 750 O O . GLU A 1 100 ? -10.765 3.246 10.245 1.00 88.50 100 GLU A O 1
ATOM 755 N N . ALA A 1 101 ? -9.487 3.858 8.515 1.00 89.88 101 ALA A N 1
ATOM 756 C CA . ALA A 1 101 ? -9.636 2.590 7.823 1.00 89.88 101 ALA A CA 1
ATOM 757 C C . ALA A 1 101 ? -8.757 1.522 8.494 1.00 89.88 101 ALA A C 1
ATOM 759 O O . ALA A 1 101 ? -7.571 1.743 8.749 1.00 89.88 101 ALA A O 1
ATOM 760 N N . LEU A 1 102 ? -9.346 0.362 8.772 1.00 90.62 102 LEU A N 1
ATOM 761 C CA . LEU A 1 102 ? -8.672 -0.820 9.297 1.00 90.62 102 LEU A CA 1
ATOM 762 C C . LEU A 1 102 ? -8.064 -1.604 8.136 1.00 90.62 102 LEU A C 1
ATOM 764 O O . LEU A 1 102 ? -8.786 -1.965 7.211 1.00 90.62 102 LEU A O 1
ATOM 768 N N . ILE A 1 103 ? -6.770 -1.903 8.183 1.00 90.88 103 ILE A N 1
ATOM 769 C CA . ILE A 1 103 ? -6.132 -2.759 7.181 1.00 90.88 103 ILE A CA 1
ATOM 770 C C . ILE A 1 103 ? -6.537 -4.212 7.448 1.00 90.88 103 ILE A C 1
ATOM 772 O O . ILE A 1 103 ? -6.346 -4.736 8.544 1.00 90.88 103 ILE A O 1
ATOM 776 N N . GLU A 1 104 ? -7.101 -4.863 6.436 1.00 92.38 104 GLU A N 1
ATOM 777 C CA . GLU A 1 104 ? -7.559 -6.252 6.507 1.00 92.38 104 GLU A CA 1
ATOM 778 C C . GLU A 1 104 ? -6.514 -7.214 5.952 1.00 92.38 104 GLU A C 1
ATOM 780 O O . GLU A 1 104 ? -6.246 -8.264 6.536 1.00 92.38 104 GLU A O 1
ATOM 785 N N . SER A 1 105 ? -5.927 -6.856 4.813 1.00 91.81 105 SER A N 1
ATOM 786 C CA . SER A 1 105 ? -4.935 -7.677 4.135 1.00 91.81 105 SER A CA 1
ATOM 787 C C . SER A 1 105 ? -4.092 -6.860 3.165 1.00 91.81 105 SER A C 1
ATOM 789 O O . SER A 1 105 ? -4.434 -5.748 2.756 1.00 91.81 105 SER A O 1
ATOM 791 N N . VAL A 1 106 ? -2.952 -7.437 2.816 1.00 91.19 106 VAL A N 1
ATOM 792 C CA . VAL A 1 106 ? -1.936 -6.911 1.923 1.00 91.19 106 VAL A CA 1
ATOM 793 C C . VAL A 1 106 ? -1.470 -8.059 1.045 1.00 91.19 106 VAL A C 1
ATOM 795 O O . VAL A 1 106 ? -0.974 -9.073 1.531 1.00 91.19 106 VAL A O 1
ATOM 798 N N . GLU A 1 107 ? -1.614 -7.899 -0.261 1.00 92.44 107 GLU A N 1
ATOM 799 C CA . GLU A 1 107 ? -1.217 -8.931 -1.209 1.00 92.44 107 GLU A CA 1
ATOM 800 C C . GLU A 1 107 ? -0.542 -8.340 -2.439 1.00 92.44 107 GLU A C 1
ATOM 802 O O . GLU A 1 107 ? -0.884 -7.258 -2.927 1.00 92.44 107 GLU A O 1
ATOM 807 N N . GLN A 1 108 ? 0.413 -9.090 -2.974 1.00 92.25 108 GLN A N 1
ATOM 808 C CA . GLN A 1 108 ? 0.892 -8.871 -4.322 1.00 92.25 108 GLN A CA 1
ATOM 809 C C . GLN A 1 108 ? -0.125 -9.429 -5.317 1.00 92.25 108 GLN A C 1
ATOM 811 O O . GLN A 1 108 ? -0.564 -10.575 -5.213 1.00 92.25 108 GLN A O 1
ATOM 816 N N . VAL A 1 109 ? -0.465 -8.633 -6.327 1.00 91.44 109 VAL A N 1
ATOM 817 C CA . VAL A 1 109 ? -1.360 -9.086 -7.391 1.00 91.44 109 VAL A CA 1
ATOM 818 C C . VAL A 1 109 ? -0.561 -9.941 -8.373 1.00 91.44 109 VAL A C 1
A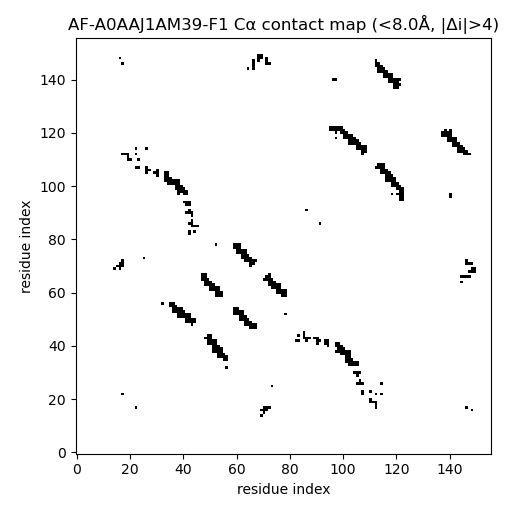TOM 820 O O . VAL A 1 109 ? 0.255 -9.431 -9.143 1.00 91.44 109 VAL A O 1
ATOM 823 N N . ARG A 1 110 ? -0.820 -11.254 -8.365 1.00 89.25 110 ARG A N 1
ATOM 824 C CA . ARG A 1 110 ? -0.108 -12.255 -9.183 1.00 89.25 110 ARG A CA 1
ATOM 825 C C . ARG A 1 110 ? 1.411 -12.175 -8.956 1.00 89.25 110 ARG A C 1
ATOM 827 O O . ARG A 1 110 ? 1.862 -12.055 -7.827 1.00 89.25 110 ARG A O 1
ATOM 834 N N . VAL A 1 111 ? 2.194 -12.256 -10.031 1.00 87.75 111 VAL A N 1
ATOM 835 C CA . VAL A 1 111 ? 3.656 -12.078 -10.036 1.00 87.75 111 VAL A CA 1
ATOM 836 C C . VAL A 1 111 ? 4.006 -10.718 -10.662 1.00 87.75 111 VAL A C 1
ATOM 838 O O . VAL A 1 111 ? 5.056 -10.542 -11.271 1.00 87.75 111 VAL A O 1
ATOM 841 N N . ASP A 1 112 ? 3.093 -9.746 -10.557 1.00 88.44 112 ASP A N 1
ATOM 842 C CA . ASP A 1 112 ? 3.284 -8.391 -11.072 1.00 88.44 112 ASP A CA 1
ATOM 843 C C . ASP A 1 112 ? 3.858 -7.473 -9.984 1.00 88.44 112 ASP A C 1
ATOM 845 O O . ASP A 1 112 ? 3.785 -7.749 -8.787 1.00 88.44 112 ASP A O 1
ATOM 849 N N . ARG A 1 113 ? 4.404 -6.319 -10.380 1.00 89.06 113 ARG A N 1
ATOM 850 C CA . ARG A 1 113 ? 4.864 -5.274 -9.446 1.00 89.06 113 ARG A CA 1
ATOM 851 C C . ARG A 1 113 ? 3.710 -4.400 -8.947 1.00 89.06 113 ARG A C 1
ATOM 853 O O . ARG A 1 113 ? 3.732 -3.172 -9.078 1.00 89.06 113 ARG A O 1
ATOM 860 N N . ILE A 1 114 ? 2.667 -5.054 -8.454 1.00 91.19 114 ILE A N 1
ATOM 861 C CA . ILE A 1 114 ? 1.433 -4.439 -7.974 1.00 91.19 114 ILE A CA 1
ATOM 862 C C . ILE A 1 114 ? 1.174 -4.963 -6.572 1.00 91.19 114 ILE A C 1
ATOM 864 O O . ILE A 1 114 ? 1.134 -6.174 -6.370 1.00 91.19 114 ILE A O 1
ATOM 868 N N . ILE A 1 115 ? 0.957 -4.048 -5.632 1.00 90.00 115 ILE A N 1
ATOM 869 C CA . ILE A 1 115 ? 0.508 -4.387 -4.284 1.00 90.00 115 ILE A CA 1
ATOM 870 C C . ILE A 1 115 ? -0.883 -3.802 -4.045 1.00 90.00 115 ILE A C 1
ATOM 872 O O . ILE A 1 115 ? -1.149 -2.643 -4.384 1.00 90.00 115 ILE A O 1
ATOM 876 N N . ALA A 1 116 ? -1.762 -4.627 -3.490 1.00 92.50 116 ALA A N 1
ATOM 877 C CA . ALA A 1 116 ? -3.096 -4.260 -3.055 1.00 92.50 116 ALA A CA 1
ATOM 878 C C . ALA A 1 116 ? -3.139 -4.262 -1.526 1.00 92.50 116 ALA A C 1
ATOM 880 O O . ALA A 1 116 ? -2.758 -5.240 -0.886 1.00 92.50 116 ALA A O 1
ATOM 881 N N . ILE A 1 117 ? -3.598 -3.151 -0.954 1.00 91.88 117 ILE A N 1
ATOM 882 C CA . ILE A 1 117 ? -3.875 -3.013 0.475 1.00 91.88 117 ILE A CA 1
ATOM 883 C C . ILE A 1 117 ? -5.387 -2.914 0.614 1.00 91.88 117 ILE A C 1
ATOM 885 O O . ILE A 1 117 ? -5.996 -1.933 0.174 1.00 91.88 117 ILE A O 1
ATOM 889 N N . HIS A 1 118 ? -5.988 -3.943 1.197 1.00 91.31 118 HIS A N 1
ATOM 890 C CA . HIS A 1 118 ? -7.420 -4.019 1.440 1.00 91.31 118 HIS A CA 1
ATOM 891 C C . HIS A 1 118 ? -7.729 -3.449 2.810 1.00 91.31 118 HIS A C 1
ATOM 893 O O . HIS A 1 118 ? -7.091 -3.800 3.805 1.00 91.31 118 HIS A O 1
ATOM 899 N N . MET A 1 119 ? -8.691 -2.536 2.854 1.00 89.69 119 MET A N 1
ATOM 900 C CA . MET A 1 119 ? -9.039 -1.818 4.067 1.00 89.69 119 MET A CA 1
ATOM 901 C C . MET A 1 119 ? -10.550 -1.791 4.247 1.00 89.69 119 MET A C 1
ATOM 903 O O . MET A 1 119 ? -11.302 -1.628 3.285 1.00 89.69 119 MET A O 1
ATOM 907 N N . ARG A 1 120 ? -10.997 -1.871 5.497 1.00 88.19 120 ARG A N 1
ATOM 908 C CA . ARG A 1 120 ? -12.397 -1.720 5.889 1.00 88.19 120 ARG A CA 1
ATOM 909 C C . ARG A 1 120 ? -12.599 -0.402 6.615 1.00 88.19 120 ARG A C 1
ATOM 911 O O . ARG A 1 120 ? -11.835 -0.058 7.511 1.00 88.19 120 ARG A O 1
ATOM 918 N N . GLY A 1 121 ? -13.681 0.294 6.284 1.00 77.12 121 GLY A N 1
ATOM 919 C CA . GLY A 1 121 ? -14.014 1.572 6.911 1.00 77.12 121 GLY A CA 1
ATOM 920 C C . GLY A 1 121 ? -13.443 2.764 6.145 1.00 77.12 121 GLY A C 1
ATOM 921 O O . GLY A 1 121 ? -13.134 2.657 4.958 1.00 77.12 121 GLY A O 1
ATOM 922 N N . GLY A 1 122 ? -13.370 3.911 6.817 1.00 64.12 122 GLY A N 1
ATOM 923 C CA . GLY A 1 122 ? -13.227 5.226 6.187 1.00 64.12 122 GLY A CA 1
ATOM 924 C C . GLY A 1 122 ? -14.506 6.064 6.332 1.00 64.12 122 GLY A C 1
ATOM 925 O O . GLY A 1 122 ? -15.592 5.487 6.454 1.00 64.12 122 GLY A O 1
ATOM 926 N N . PRO A 1 123 ? -14.422 7.409 6.328 1.00 56.09 123 PRO A N 1
ATOM 927 C CA . PRO A 1 123 ? -15.597 8.270 6.326 1.00 56.09 123 PRO A CA 1
ATOM 928 C C . PRO A 1 123 ? -16.548 7.867 5.197 1.00 56.09 123 PRO A C 1
ATOM 930 O O . PRO A 1 123 ? -16.169 7.833 4.021 1.00 56.09 123 PRO A O 1
ATOM 933 N N . LEU A 1 124 ? -17.797 7.566 5.560 1.00 49.06 124 LEU A N 1
ATOM 934 C CA . LEU A 1 124 ? -18.891 7.450 4.601 1.00 49.06 124 LEU A CA 1
ATOM 935 C C . LEU A 1 124 ? -18.898 8.714 3.722 1.00 49.06 124 LEU A C 1
ATOM 937 O O . LEU A 1 124 ? -18.725 9.814 4.255 1.00 49.06 124 LEU A O 1
ATOM 941 N N . PRO A 1 125 ? -19.089 8.607 2.393 1.00 45.50 125 PRO A N 1
ATOM 942 C CA . PRO A 1 125 ? -19.404 9.787 1.602 1.00 45.50 125 PRO A CA 1
ATOM 943 C C . PRO A 1 125 ? -20.647 10.429 2.223 1.00 45.50 125 PRO A C 1
ATOM 945 O O . PRO A 1 125 ? -21.645 9.739 2.434 1.00 45.50 125 PRO A O 1
ATOM 948 N N . GLU A 1 126 ? -20.543 11.712 2.579 1.00 44.75 126 GLU A N 1
ATOM 949 C CA . GLU A 1 126 ? -21.613 12.446 3.247 1.00 44.75 126 GLU A CA 1
ATOM 950 C C . GLU A 1 126 ? -22.967 12.173 2.588 1.00 44.75 126 GLU A C 1
ATOM 952 O O . GLU A 1 126 ? -23.123 12.191 1.361 1.00 44.75 126 GLU A O 1
ATOM 957 N N . ALA A 1 127 ? -23.945 11.894 3.443 1.00 46.59 127 ALA A N 1
ATOM 958 C CA . ALA A 1 127 ? -25.332 11.686 3.090 1.00 46.59 127 ALA A CA 1
ATOM 959 C C . ALA A 1 127 ? -25.898 12.941 2.402 1.00 46.59 127 ALA A C 1
ATOM 961 O O . ALA A 1 127 ? -26.409 13.847 3.048 1.00 46.59 127 ALA A O 1
ATOM 962 N N . GLY A 1 128 ? -25.803 12.986 1.074 1.00 42.03 128 GLY A N 1
ATOM 963 C CA . GLY A 1 128 ? -26.405 14.035 0.244 1.00 42.03 128 GLY A CA 1
ATOM 964 C C . GLY A 1 128 ? -26.975 13.539 -1.085 1.00 42.03 128 GLY A C 1
ATOM 965 O O . GLY A 1 128 ? -27.542 14.317 -1.847 1.00 42.03 128 GLY A O 1
ATOM 966 N N . ARG A 1 129 ? -26.862 12.243 -1.394 1.00 39.41 129 ARG A N 1
ATOM 967 C CA . ARG A 1 129 ? -27.490 11.658 -2.582 1.00 39.41 129 ARG A CA 1
ATOM 968 C C . ARG A 1 129 ? -27.837 10.211 -2.291 1.00 39.41 129 ARG A C 1
ATOM 970 O O . ARG A 1 129 ? -26.953 9.373 -2.170 1.00 39.41 129 ARG A O 1
ATOM 977 N N . THR A 1 130 ? -29.123 9.930 -2.136 1.00 40.91 130 THR A N 1
ATOM 978 C CA . THR A 1 130 ? -29.644 8.568 -2.059 1.00 40.91 130 THR A CA 1
ATOM 979 C C . THR A 1 130 ? -29.262 7.798 -3.324 1.00 40.91 130 THR A C 1
ATOM 981 O O . THR A 1 130 ? -29.587 8.219 -4.434 1.00 40.91 130 THR A O 1
ATOM 984 N N . PRO A 1 131 ? -28.670 6.610 -3.164 1.00 36.09 131 PRO A N 1
ATOM 985 C CA . PRO A 1 131 ? -29.202 5.474 -3.881 1.00 36.09 131 PRO A CA 1
ATOM 986 C C . PRO A 1 131 ? -29.730 4.480 -2.853 1.00 36.09 131 PRO A C 1
ATOM 988 O O . PRO A 1 131 ? -29.051 4.095 -1.903 1.00 36.09 131 PRO A O 1
ATOM 991 N N . ARG A 1 132 ? -30.985 4.073 -3.036 1.00 39.12 132 ARG A N 1
ATOM 992 C CA . ARG A 1 132 ? -31.516 2.894 -2.360 1.00 39.12 132 ARG A CA 1
ATOM 993 C C . ARG A 1 132 ? -30.687 1.694 -2.811 1.00 39.12 132 ARG A C 1
ATOM 995 O O . ARG A 1 132 ? -30.882 1.211 -3.918 1.00 39.12 132 ARG A O 1
ATOM 1002 N N . PHE A 1 133 ? -29.810 1.209 -1.944 1.00 34.59 133 PHE A N 1
ATOM 1003 C CA . PHE A 1 133 ? -29.304 -0.154 -2.012 1.00 34.59 133 PHE A CA 1
ATOM 1004 C C . PHE A 1 133 ? -29.440 -0.780 -0.630 1.00 34.59 133 PHE A C 1
ATOM 1006 O O . PHE A 1 133 ? -28.678 -0.511 0.293 1.00 34.59 133 PHE A O 1
ATOM 1013 N N . THR A 1 134 ? -30.470 -1.605 -0.486 1.00 38.25 134 THR A N 1
ATOM 1014 C CA . THR A 1 134 ? -30.587 -2.586 0.585 1.00 38.25 134 THR A CA 1
ATOM 1015 C C . THR A 1 134 ? -29.586 -3.705 0.317 1.00 38.25 134 THR A C 1
ATOM 1017 O O . THR A 1 134 ? -29.908 -4.640 -0.405 1.00 38.25 134 THR A O 1
ATOM 1020 N N . HIS A 1 135 ? -28.375 -3.601 0.859 1.00 34.53 135 HIS A N 1
ATOM 1021 C CA . HIS A 1 135 ? -27.564 -4.753 1.253 1.00 34.53 135 HIS A CA 1
ATOM 1022 C C . HIS A 1 135 ? -26.413 -4.264 2.138 1.00 34.53 135 HIS A C 1
ATOM 1024 O O . HIS A 1 135 ? -25.598 -3.438 1.736 1.00 34.53 135 HIS A O 1
ATOM 1030 N N . THR A 1 136 ? -26.368 -4.761 3.366 1.00 43.12 136 THR A N 1
ATOM 1031 C CA . THR A 1 136 ? -25.277 -4.590 4.325 1.00 43.12 136 THR A CA 1
ATOM 1032 C C . THR A 1 136 ? -23.953 -5.072 3.728 1.00 43.12 136 THR A C 1
ATOM 1034 O O . THR A 1 136 ? -23.736 -6.273 3.600 1.00 43.12 136 THR A O 1
ATOM 1037 N N . SER A 1 137 ? -23.054 -4.150 3.390 1.00 38.09 137 SER A N 1
ATOM 1038 C CA . SER A 1 137 ? -21.629 -4.442 3.217 1.00 38.09 137 SER A CA 1
ATOM 1039 C C . SER A 1 137 ? -20.830 -3.250 3.739 1.00 38.09 137 SER A C 1
ATOM 1041 O O . SER A 1 137 ? -21.103 -2.124 3.314 1.00 38.09 137 SER A O 1
ATOM 1043 N N . PRO A 1 138 ? -19.863 -3.437 4.655 1.00 47.62 138 PRO A N 1
ATOM 1044 C CA . PRO A 1 138 ? -18.921 -2.373 4.960 1.00 47.62 138 PRO A CA 1
ATOM 1045 C C . PRO A 1 138 ? -18.159 -2.044 3.669 1.00 47.62 138 PRO A C 1
ATOM 1047 O O . PRO A 1 138 ? -17.798 -2.943 2.910 1.00 47.62 138 PRO A O 1
ATOM 1050 N N . SER A 1 139 ? -17.976 -0.759 3.377 1.00 55.75 139 SER A N 1
ATOM 1051 C CA . SER A 1 139 ? -17.222 -0.313 2.204 1.00 55.75 139 SER A CA 1
ATOM 1052 C C . SER A 1 139 ? -15.775 -0.800 2.332 1.00 55.75 139 SER A C 1
ATOM 1054 O O . SER A 1 139 ? -15.005 -0.228 3.104 1.00 55.75 139 SER A O 1
ATOM 1056 N N . CYS A 1 140 ? -15.414 -1.868 1.617 1.00 55.00 140 CYS A N 1
ATOM 1057 C CA . CYS A 1 140 ? -14.022 -2.273 1.443 1.00 55.00 140 CYS A CA 1
ATOM 1058 C C . CYS A 1 140 ? -13.369 -1.293 0.462 1.00 55.00 140 CYS A C 1
ATOM 1060 O O . CYS A 1 140 ? -13.763 -1.200 -0.701 1.00 55.00 140 CYS A O 1
ATOM 1062 N N . THR A 1 141 ? -12.398 -0.527 0.948 1.00 74.38 141 THR A N 1
ATOM 1063 C CA . THR A 1 141 ? -11.591 0.391 0.146 1.00 74.38 141 THR A CA 1
ATOM 1064 C C . THR A 1 141 ? -10.252 -0.281 -0.138 1.00 74.38 141 THR A C 1
ATOM 1066 O O . THR A 1 141 ? -9.516 -0.604 0.792 1.00 74.38 141 THR A O 1
ATOM 1069 N N . THR A 1 142 ? -9.904 -0.466 -1.412 1.00 74.19 142 THR A N 1
ATOM 1070 C CA . THR A 1 142 ? -8.607 -1.034 -1.812 1.00 74.19 142 THR A CA 1
ATOM 1071 C C . THR A 1 142 ? -7.684 0.071 -2.317 1.00 74.19 142 THR A C 1
ATOM 1073 O O . THR A 1 142 ? -8.018 0.786 -3.264 1.00 74.19 142 THR A O 1
ATOM 1076 N N . LEU A 1 143 ? -6.503 0.203 -1.710 1.00 78.00 143 LEU A N 1
ATOM 1077 C CA . LEU A 1 143 ? -5.426 1.041 -2.232 1.00 78.00 143 LEU A CA 1
ATOM 1078 C C . LEU A 1 143 ? -4.505 0.181 -3.097 1.00 78.00 143 LEU A C 1
ATOM 1080 O O . LEU A 1 143 ? -3.960 -0.816 -2.628 1.00 78.00 143 LEU A O 1
ATOM 1084 N N . ILE A 1 144 ? -4.314 0.583 -4.353 1.00 75.94 144 ILE A N 1
ATOM 1085 C CA . ILE A 1 144 ? -3.459 -0.127 -5.308 1.00 75.94 144 ILE A CA 1
ATOM 1086 C C . ILE A 1 144 ? -2.258 0.753 -5.637 1.00 75.94 144 ILE A C 1
ATOM 1088 O O . ILE A 1 144 ? -2.419 1.866 -6.142 1.00 75.94 144 ILE A O 1
ATOM 1092 N N . ALA A 1 145 ? -1.052 0.242 -5.390 1.00 76.94 145 ALA A N 1
ATOM 1093 C CA . ALA A 1 145 ? 0.188 0.881 -5.817 1.00 76.94 145 ALA A CA 1
ATOM 1094 C C . ALA A 1 145 ? 0.844 0.062 -6.937 1.00 76.94 145 ALA A C 1
ATOM 1096 O O . ALA A 1 145 ? 1.078 -1.139 -6.801 1.00 76.94 145 ALA A O 1
ATOM 1097 N N . LEU A 1 146 ? 1.136 0.733 -8.056 1.00 74.12 146 LEU A N 1
ATOM 1098 C CA . LEU A 1 146 ? 1.773 0.147 -9.234 1.00 74.12 146 LEU A CA 1
ATOM 1099 C C . LEU A 1 146 ? 3.206 0.665 -9.363 1.00 74.12 146 LEU A C 1
ATOM 1101 O O . LEU A 1 146 ? 3.425 1.843 -9.649 1.00 74.12 146 LEU A O 1
ATOM 1105 N N . PHE A 1 147 ? 4.181 -0.232 -9.246 1.00 70.62 147 PHE A N 1
ATOM 1106 C CA . PHE A 1 147 ? 5.588 0.108 -9.420 1.00 70.62 147 PHE A CA 1
ATOM 1107 C C . PHE A 1 147 ? 5.987 -0.103 -10.883 1.00 70.62 147 PHE A C 1
ATOM 1109 O O . PHE A 1 147 ? 6.327 -1.205 -11.329 1.00 70.62 147 PHE A O 1
ATOM 1116 N N . ARG A 1 148 ? 5.915 0.976 -11.670 1.00 56.78 148 ARG A N 1
ATOM 1117 C CA . ARG A 1 148 ? 6.420 0.975 -13.047 1.00 56.78 148 ARG A CA 1
ATOM 1118 C C . ARG A 1 148 ? 7.919 1.256 -13.040 1.00 56.78 148 ARG A C 1
ATOM 1120 O O . ARG A 1 148 ? 8.357 2.303 -12.576 1.00 56.78 148 ARG A O 1
ATOM 1127 N N . SER A 1 149 ? 8.700 0.348 -13.616 1.00 45.66 149 SER A N 1
ATOM 1128 C CA . SER A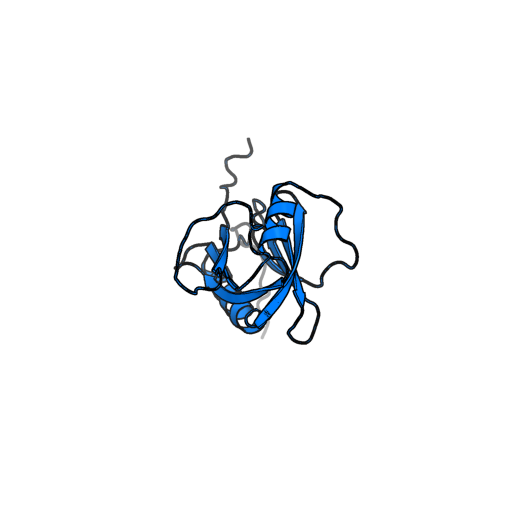 1 149 ? 10.036 0.700 -14.093 1.00 45.66 149 SER A CA 1
ATOM 1129 C C . SER A 1 149 ? 9.857 1.507 -15.373 1.00 45.66 149 SER A C 1
ATOM 1131 O O . SER A 1 149 ? 9.314 1.000 -16.354 1.00 45.66 149 SER A O 1
ATOM 1133 N N . ILE A 1 150 ? 10.234 2.783 -15.331 1.00 47.06 150 ILE A N 1
ATOM 1134 C CA . ILE A 1 150 ? 10.420 3.564 -16.550 1.00 47.06 150 ILE A CA 1
ATOM 1135 C C . ILE A 1 150 ? 11.787 3.141 -17.094 1.00 47.06 150 ILE A C 1
ATOM 1137 O O . ILE A 1 150 ? 12.764 3.244 -16.346 1.00 47.06 150 ILE A O 1
ATOM 1141 N N . PRO A 1 151 ? 11.884 2.630 -18.333 1.00 42.19 151 PRO A N 1
ATOM 1142 C CA . PRO A 1 151 ? 13.180 2.348 -18.924 1.00 42.19 151 PRO A CA 1
ATOM 1143 C C . PRO A 1 151 ? 13.974 3.654 -19.009 1.00 42.19 151 PRO A C 1
ATOM 1145 O O . PRO A 1 151 ? 13.460 4.677 -19.463 1.00 42.19 151 PRO A O 1
ATOM 1148 N N . SER A 1 152 ? 15.233 3.619 -18.573 1.00 45.06 152 SER A N 1
ATOM 1149 C CA . SER A 1 152 ? 16.140 4.775 -18.515 1.00 45.06 152 SER A CA 1
ATOM 1150 C C . SER A 1 152 ? 16.417 5.437 -19.878 1.00 45.06 152 SER A C 1
ATOM 1152 O O . SER A 1 152 ? 17.112 6.444 -19.933 1.00 45.06 152 SER A O 1
ATOM 1154 N N . SER A 1 153 ? 15.860 4.914 -20.974 1.00 43.69 153 SER A N 1
ATOM 1155 C CA . SER A 1 153 ? 16.027 5.394 -22.350 1.00 43.69 153 SER A CA 1
ATOM 1156 C C . SER A 1 153 ? 15.161 6.606 -22.728 1.00 43.69 153 SER A C 1
ATOM 1158 O O . SER A 1 153 ? 15.177 7.012 -23.883 1.00 43.69 153 SER A O 1
ATOM 1160 N N . LEU A 1 154 ? 14.384 7.171 -21.798 1.00 43.53 154 LEU A N 1
ATOM 1161 C CA . LEU A 1 154 ? 13.530 8.351 -22.034 1.00 43.53 154 LEU A CA 1
ATOM 1162 C C . LEU A 1 154 ? 14.033 9.630 -21.348 1.00 43.53 154 LEU A C 1
ATOM 1164 O O . LEU A 1 154 ? 13.310 10.621 -21.288 1.00 43.53 154 LEU A O 1
ATOM 1168 N N . THR A 1 155 ? 15.274 9.623 -20.858 1.00 41.03 155 THR A N 1
ATOM 1169 C CA . THR A 1 155 ? 15.978 10.855 -20.475 1.00 41.03 155 THR A CA 1
ATOM 1170 C C . THR A 1 155 ? 16.923 11.202 -21.621 1.00 41.03 155 THR A C 1
ATOM 1172 O O . THR A 1 155 ? 18.064 10.749 -21.637 1.00 41.03 155 THR A O 1
ATOM 1175 N N . MET A 1 156 ? 16.406 11.911 -22.625 1.00 35.12 156 MET A N 1
ATOM 1176 C CA . MET A 1 156 ? 17.209 12.589 -23.644 1.00 35.12 156 MET A CA 1
ATOM 1177 C C . MET A 1 156 ? 17.024 14.090 -23.480 1.00 35.12 156 MET A C 1
ATOM 1179 O O . MET A 1 156 ? 15.858 14.497 -23.267 1.00 35.12 156 MET A O 1
#

Mean predicted aligned error: 12.67 Å

Secondary structure (DSSP, 8-state):
----------SS-------HHHHHHHHHHHHHHSTT-EEEEEEEEETTEEEEEEE-SSS-EEEEEE--TT--EEEEEPPPSS--S---HHHHHHHHHHTTPEEEEEEE-TTSSEEEEEEE--PPP-S-S----------EEEEEEE-----GGG--